Protein AF-A0A059LM95-F1 (afdb_monomer)

Nearest PDB structures (foldseek):
  1h88-assembly1_C  TM=8.682E-01  e=1.071E-13  Mus musculus
  1h89-assembly1_C  TM=9.790E-01  e=1.527E-12  Mus musculus
  1h8a-assembly1_C  TM=9.891E-01  e=2.125E-10  Avian myeloblastosis virus
  3zqc-assembly3_G  TM=9.804E-01  e=1.816E-08  Trichomonas vaginalis
  1gv2-assembly1_A  TM=5.694E-01  e=9.705E-10  Mus musculus

pLDDT: mean 93.5, std 7.56, range [52.84, 98.12]

Mean predicted aligned error: 5.15 Å

Radius of gyration: 19.35 Å; Cα contacts (8 Å, |Δi|>4): 113; chains: 1; bounding box: 42×37×48 Å

Foldseek 3Di:
DDLVVQQVVVVVPPPDHSVRSVCCCVPPVPPQADDDDDDPVLLVLLVVVCVVPNLPPLQVSCVVPGNHHSVRSSCCQQQPNPPLADPDDDDPVNLVLLVVVCVVPNLPLCVSCVVVGRHHSVRSVVCCVPPNVVVD

Solvent-accessible surface area (backbone atoms only — not comparable to full-atom values): 8112 Å² total; per-residue (Å²): 136,67,73,77,66,28,46,66,54,20,77,76,35,88,97,47,48,29,67,58,51,44,52,47,32,72,75,71,65,37,83,68,53,61,84,73,84,84,49,70,68,58,50,51,49,50,54,52,46,33,70,76,65,41,97,75,52,34,62,63,56,19,70,82,37,89,36,44,46,24,68,58,52,47,52,46,35,72,73,70,62,46,83,73,54,63,83,70,84,87,48,73,65,56,51,54,49,50,55,58,48,33,78,75,59,52,92,45,35,76,64,51,28,79,78,40,80,40,44,40,35,66,54,52,52,48,46,36,73,78,56,47,66,86,77,111

Sequence (136 aa):
MPLSSFMRVAEQIPGRTDTQCLHRWQKVLNPGVYKGPWTPEEDEAIVRLVGEHGAKKWSRIAQELNGRIGKQCRERWHNHLNPAIRRGAWTSDEDSVIVRFHKRFGNQWARLTRFVPGRTDNALKNHWNSTLKRKV

Secondary structure (DSSP, 8-state):
--THHHHHHHHTSTT--HHHHHHHIIIII-TTS--SPPPHHHHHHHHHHHHHH-TT-HHHHHHTSSS--HHHHHHHIIIII-TT---SPPPHHHHHHHHHHHHHHTT-HHHHGGGSTT--HHHHHHHHHHTGGGT-

Structure (mmCIF, N/CA/C/O backbone):
data_AF-A0A059LM95-F1
#
_entry.id   AF-A0A059LM95-F1
#
loop_
_atom_site.group_PDB
_atom_site.id
_atom_site.type_symbol
_atom_site.label_atom_id
_atom_site.label_alt_id
_atom_site.label_comp_id
_atom_site.label_asym_id
_atom_site.label_entity_id
_atom_site.label_seq_id
_atom_site.pdbx_PDB_ins_code
_atom_site.Cartn_x
_atom_site.Cartn_y
_atom_site.Cartn_z
_atom_site.occupancy
_atom_site.B_iso_or_equiv
_atom_site.auth_seq_id
_atom_site.auth_comp_id
_atom_site.auth_asym_id
_atom_site.auth_atom_id
_atom_site.pdbx_PDB_model_num
ATOM 1 N N . MET A 1 1 ? -15.756 4.610 23.893 1.00 52.84 1 MET A N 1
ATOM 2 C CA . MET A 1 1 ? -16.553 5.745 23.373 1.00 52.84 1 MET A CA 1
ATOM 3 C C . MET A 1 1 ? -17.854 5.197 22.796 1.00 52.84 1 MET A C 1
ATOM 5 O O . MET A 1 1 ? -17.780 4.514 21.780 1.00 52.84 1 MET A O 1
ATOM 9 N N . PRO A 1 2 ? -19.005 5.390 23.460 1.00 54.12 2 PRO A N 1
ATOM 10 C CA . PRO A 1 2 ? -20.295 4.888 22.983 1.00 54.12 2 PRO A CA 1
ATOM 11 C C . PRO A 1 2 ? -20.796 5.645 21.739 1.00 54.12 2 PRO A C 1
ATOM 13 O O . PRO A 1 2 ? -20.476 6.818 21.540 1.00 54.12 2 PRO A O 1
ATOM 16 N N . LEU A 1 3 ? -21.599 4.961 20.913 1.00 57.41 3 LEU A N 1
ATOM 17 C CA . LEU A 1 3 ? -22.193 5.466 19.662 1.00 57.41 3 LEU A CA 1
ATOM 18 C C . LEU A 1 3 ? -22.977 6.780 19.841 1.00 57.41 3 LEU A C 1
ATOM 20 O O . LEU A 1 3 ? -22.951 7.633 18.956 1.00 57.41 3 LEU A O 1
ATOM 24 N N . SER A 1 4 ? -23.578 6.990 21.017 1.00 61.91 4 SER A N 1
ATOM 25 C CA . SER A 1 4 ? -24.319 8.210 21.368 1.00 61.91 4 SER A CA 1
ATOM 26 C C . SER A 1 4 ? -23.494 9.499 21.237 1.00 61.91 4 SER A C 1
ATOM 28 O O . SER A 1 4 ? -24.049 10.562 20.970 1.00 61.91 4 SER A O 1
ATOM 30 N N . SER A 1 5 ? -22.163 9.424 21.350 1.00 74.94 5 SER A N 1
ATOM 31 C CA . SER A 1 5 ? -21.278 10.586 21.196 1.00 74.94 5 SER A CA 1
ATOM 32 C C . SER A 1 5 ? -21.183 11.092 19.754 1.00 74.94 5 SER A C 1
ATOM 34 O O . SER A 1 5 ? -20.898 12.271 19.559 1.00 74.94 5 SER A O 1
ATOM 36 N N . PHE A 1 6 ? -21.386 10.239 18.744 1.00 85.50 6 PHE A N 1
ATOM 37 C CA . PHE A 1 6 ? -21.228 10.635 17.338 1.00 85.50 6 PHE A CA 1
ATOM 38 C C . PHE A 1 6 ? -22.524 11.132 16.696 1.00 85.50 6 PHE A C 1
ATOM 40 O O . PHE A 1 6 ? -22.453 11.804 15.669 1.00 85.50 6 PHE A O 1
ATOM 47 N N . MET A 1 7 ? -23.678 10.896 17.329 1.00 85.44 7 MET A N 1
ATOM 48 C CA . MET A 1 7 ? -24.957 11.496 16.928 1.00 85.44 7 MET A CA 1
ATOM 49 C C . MET A 1 7 ? -24.881 13.027 16.969 1.00 85.44 7 MET A C 1
ATOM 51 O O . MET A 1 7 ? -25.102 13.681 15.954 1.00 85.44 7 MET A O 1
ATOM 55 N N . ARG A 1 8 ? -24.406 13.591 18.087 1.00 89.81 8 ARG A N 1
ATOM 56 C CA . ARG A 1 8 ? -24.204 15.045 18.245 1.00 89.81 8 ARG A CA 1
ATOM 57 C C . ARG A 1 8 ? -23.191 15.627 17.259 1.00 89.81 8 ARG A C 1
ATOM 59 O O . ARG A 1 8 ? -23.298 16.778 16.859 1.00 89.81 8 ARG A O 1
ATOM 66 N N . VAL A 1 9 ? -22.186 14.840 16.873 1.00 88.50 9 VAL A N 1
ATOM 67 C CA . VAL A 1 9 ? -21.196 15.260 15.870 1.00 88.50 9 VAL A CA 1
ATOM 68 C C . VAL A 1 9 ? -21.833 15.321 14.481 1.00 88.50 9 VAL A C 1
ATOM 70 O O . VAL A 1 9 ? -21.544 16.241 13.724 1.00 88.50 9 VAL A O 1
ATOM 73 N N . ALA A 1 10 ? -22.705 14.370 14.139 1.00 91.25 10 ALA A N 1
ATOM 74 C CA . ALA A 1 10 ? -23.387 14.344 12.847 1.00 91.25 10 ALA A CA 1
ATOM 75 C C . ALA A 1 10 ? -24.385 15.497 12.667 1.00 91.25 10 ALA A C 1
ATOM 77 O O . ALA A 1 10 ? -24.472 16.040 11.571 1.00 91.25 10 ALA A O 1
ATOM 78 N N . GLU A 1 11 ? -25.061 15.936 13.734 1.00 92.81 11 GLU A N 1
ATOM 79 C CA . GLU A 1 11 ? -25.939 17.122 13.709 1.00 92.81 11 GLU A CA 1
ATOM 80 C C . GLU A 1 11 ? -25.214 18.389 13.227 1.00 92.81 11 GLU A C 1
ATOM 82 O O . GLU A 1 11 ? -25.817 19.254 12.598 1.00 92.81 11 GLU A O 1
ATOM 87 N N . GLN A 1 12 ? -23.907 18.480 13.481 1.00 93.75 12 GLN A N 1
ATOM 88 C CA . GLN A 1 12 ? -23.069 19.615 13.090 1.00 93.75 12 GLN A CA 1
ATOM 89 C C . GLN A 1 12 ? -22.450 19.461 11.690 1.00 93.75 12 GLN A C 1
ATOM 91 O O . GLN A 1 12 ? -21.737 20.352 11.231 1.00 93.75 12 GLN A O 1
ATOM 96 N N . ILE A 1 13 ? -22.675 18.334 11.000 1.00 92.38 13 ILE A N 1
ATOM 97 C CA . ILE A 1 13 ? -22.073 18.042 9.693 1.00 92.38 13 ILE A CA 1
ATOM 98 C C . ILE A 1 13 ? -23.178 17.648 8.700 1.00 92.38 13 ILE A C 1
ATOM 100 O O . ILE A 1 13 ? -23.488 16.461 8.550 1.00 92.38 13 ILE A O 1
ATOM 104 N N . PRO A 1 14 ? -23.749 18.627 7.972 1.00 92.94 14 PRO A N 1
ATOM 105 C CA . PRO A 1 14 ? -24.817 18.379 7.011 1.00 92.94 14 PRO A CA 1
ATOM 106 C C . PRO A 1 14 ? -24.467 17.277 6.002 1.00 92.94 14 PRO A C 1
ATOM 108 O O . PRO A 1 14 ? -23.372 17.241 5.434 1.00 92.94 14 PRO A O 1
ATOM 111 N N . GLY A 1 15 ? -25.410 16.359 5.775 1.00 93.50 15 GLY A N 1
ATOM 112 C CA . GLY A 1 15 ? -25.253 15.250 4.830 1.00 93.50 15 GLY A CA 1
ATOM 113 C C . GLY A 1 15 ? -24.376 14.091 5.321 1.00 93.50 15 GLY A C 1
ATOM 114 O O . GLY A 1 15 ? -24.015 13.229 4.514 1.00 93.50 15 GLY A O 1
ATOM 115 N N . ARG A 1 16 ? -24.017 14.042 6.613 1.00 93.31 16 ARG A N 1
ATOM 116 C CA . ARG A 1 16 ? -23.275 12.923 7.214 1.00 93.31 16 ARG A CA 1
ATOM 117 C C . ARG A 1 16 ? -24.059 12.243 8.325 1.00 93.31 16 ARG A C 1
ATOM 119 O O . ARG A 1 16 ? -24.699 12.898 9.133 1.00 93.31 16 ARG A O 1
ATOM 126 N N . THR A 1 17 ? -23.973 10.915 8.375 1.00 93.75 17 THR A N 1
ATOM 127 C CA . THR A 1 17 ? -24.539 10.129 9.481 1.00 93.75 17 THR A CA 1
ATOM 128 C C . THR A 1 17 ? -23.529 9.974 10.616 1.00 93.75 17 THR A C 1
ATOM 130 O O . THR A 1 17 ? -22.314 10.014 10.404 1.00 93.75 17 THR A O 1
ATOM 133 N N . ASP A 1 18 ? -24.019 9.730 11.826 1.00 92.00 18 ASP A N 1
ATOM 134 C CA . ASP A 1 18 ? -23.224 9.410 13.017 1.00 92.00 18 ASP A CA 1
ATOM 135 C C . ASP A 1 18 ? -22.231 8.263 12.767 1.00 92.00 18 ASP A C 1
ATOM 137 O O . ASP A 1 18 ? -21.054 8.353 13.120 1.00 92.00 18 ASP A O 1
ATOM 141 N N . THR A 1 19 ? -22.664 7.227 12.049 1.00 92.31 19 THR A N 1
ATOM 142 C CA . THR A 1 19 ? -21.826 6.087 11.666 1.00 92.31 19 THR A CA 1
ATOM 143 C C . T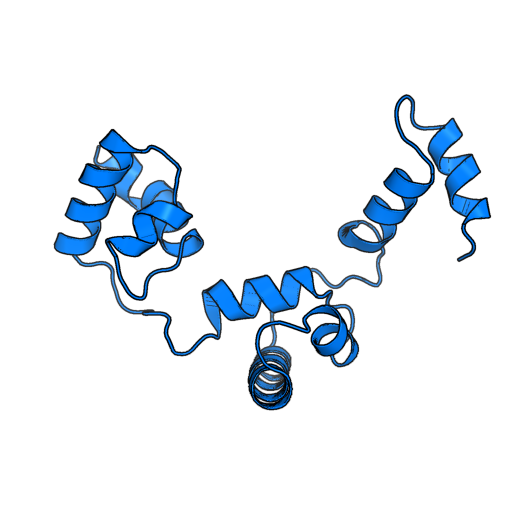HR A 1 19 ? -20.707 6.500 10.704 1.00 92.31 19 THR A C 1
ATOM 145 O O . THR A 1 19 ? -19.572 6.033 10.824 1.00 92.31 19 THR A O 1
ATOM 148 N N . GLN A 1 20 ? -20.979 7.404 9.754 1.00 92.94 20 GLN A N 1
ATOM 149 C CA . GLN A 1 20 ? -19.944 7.945 8.865 1.00 92.94 20 GLN A CA 1
ATOM 150 C C . GLN A 1 20 ? -18.917 8.773 9.648 1.00 92.94 20 GLN A C 1
ATOM 152 O O . GLN A 1 20 ? -17.711 8.625 9.418 1.00 92.94 20 GLN A O 1
ATOM 157 N N . CYS A 1 21 ? -19.377 9.591 10.598 1.00 93.31 21 CYS A N 1
ATOM 158 C CA . CYS A 1 21 ? -18.520 10.366 11.493 1.00 93.31 21 CYS A CA 1
ATOM 159 C C . CYS A 1 21 ? -17.644 9.450 12.363 1.00 93.31 21 CYS A C 1
ATOM 161 O O . CYS A 1 21 ? -16.423 9.631 12.411 1.00 93.31 21 CYS A O 1
ATOM 163 N N . LEU A 1 22 ? -18.230 8.409 12.963 1.00 92.00 22 LEU A N 1
ATOM 164 C CA . LEU A 1 22 ? -17.511 7.409 13.752 1.00 92.00 22 LEU A CA 1
ATOM 165 C C . LEU A 1 22 ? -16.446 6.693 12.917 1.00 92.00 22 LEU A C 1
ATOM 167 O O . LEU A 1 22 ? -15.287 6.613 13.325 1.00 92.00 22 LEU A O 1
ATOM 171 N N . HIS A 1 23 ? -16.805 6.201 11.728 1.00 91.19 23 HIS A N 1
ATOM 172 C CA . HIS A 1 23 ? -15.862 5.519 10.844 1.00 91.19 23 HIS A CA 1
ATOM 173 C C . HIS A 1 23 ? -14.699 6.424 10.438 1.00 91.19 23 HIS A C 1
ATOM 175 O O . HIS A 1 23 ? -13.551 5.969 10.396 1.00 91.19 23 HIS A O 1
ATOM 181 N N . ARG A 1 24 ? -14.974 7.700 10.141 1.00 91.56 24 ARG A N 1
ATOM 182 C CA . ARG A 1 24 ? -13.936 8.686 9.827 1.00 91.56 24 ARG A CA 1
ATOM 183 C C . ARG A 1 24 ? -13.011 8.905 11.019 1.00 91.56 24 ARG A C 1
ATOM 185 O O . ARG A 1 24 ? -11.794 8.924 10.827 1.00 91.56 24 ARG A O 1
ATOM 192 N N . TRP A 1 25 ? -13.561 9.025 12.226 1.00 91.88 25 TRP A N 1
ATOM 193 C CA . TRP A 1 25 ? -12.766 9.154 13.440 1.00 91.88 25 TRP A CA 1
ATOM 194 C C . TRP A 1 25 ? -11.875 7.932 13.657 1.00 91.88 25 TRP A C 1
ATOM 196 O O . TRP A 1 25 ? -10.654 8.053 13.608 1.00 91.88 25 TRP A O 1
ATOM 206 N N . GLN A 1 26 ? -12.468 6.745 13.779 1.00 89.25 26 GLN A N 1
ATOM 207 C CA . GLN A 1 26 ? -11.757 5.498 14.071 1.00 89.25 26 GLN A CA 1
ATOM 208 C C . GLN A 1 26 ? -10.635 5.189 13.075 1.00 89.25 26 GLN A C 1
ATOM 210 O O . GLN A 1 26 ? -9.585 4.697 13.476 1.00 89.25 26 GLN A O 1
ATOM 215 N N . LYS A 1 27 ? -10.853 5.454 11.780 1.00 86.62 27 LYS A N 1
ATOM 216 C CA . LYS A 1 27 ? -9.923 5.046 10.716 1.00 86.62 27 LYS A CA 1
ATOM 217 C C . LYS A 1 27 ? -8.912 6.122 10.324 1.00 86.62 27 LYS A C 1
ATOM 219 O O . LYS A 1 27 ? -7.968 5.801 9.607 1.00 86.62 27 LYS A O 1
ATOM 224 N N . VAL A 1 28 ? -9.135 7.388 10.692 1.00 87.44 28 VAL A N 1
ATOM 225 C CA . VAL A 1 28 ? -8.340 8.509 10.156 1.00 87.44 28 VAL A CA 1
ATOM 226 C C . VAL A 1 28 ? -7.977 9.559 11.200 1.00 87.44 28 VAL A C 1
ATOM 228 O O . VAL A 1 28 ? -6.839 10.028 11.187 1.00 87.44 28 VAL A O 1
ATOM 231 N N . LEU A 1 29 ? -8.914 9.984 12.051 1.00 89.69 29 LEU A N 1
ATOM 232 C CA . LEU A 1 29 ? -8.708 11.145 12.933 1.00 89.69 29 LEU A CA 1
ATOM 233 C C . LEU A 1 29 ? -8.341 10.778 14.375 1.00 89.69 29 LEU A C 1
ATOM 235 O O . LEU A 1 29 ? -7.804 11.625 15.076 1.00 89.69 29 LEU A O 1
ATOM 239 N N . ASN A 1 30 ? -8.587 9.538 14.798 1.00 89.88 30 ASN A N 1
ATOM 240 C CA . ASN A 1 30 ? -8.233 9.054 16.125 1.00 89.88 30 ASN A CA 1
ATOM 241 C C . ASN A 1 30 ? -6.714 9.214 16.370 1.00 89.88 30 ASN A C 1
ATOM 243 O O . ASN A 1 30 ? -5.937 8.605 15.630 1.00 89.88 30 ASN A O 1
ATOM 247 N N . PRO A 1 31 ? -6.281 9.971 17.400 1.00 89.31 31 PRO A N 1
ATOM 248 C CA . PRO A 1 31 ? -4.865 10.147 17.735 1.00 89.31 31 PRO A CA 1
ATOM 249 C C . PRO A 1 31 ? -4.127 8.840 18.043 1.00 89.31 31 PRO A C 1
ATOM 251 O O . PRO A 1 31 ? -2.922 8.761 17.839 1.00 89.31 31 PRO A O 1
ATOM 254 N N . GLY A 1 32 ? -4.847 7.799 18.477 1.00 89.25 32 GLY A N 1
ATOM 255 C CA . GLY A 1 32 ? -4.280 6.463 18.673 1.00 89.25 32 GLY A CA 1
ATOM 256 C C . GLY A 1 32 ? -3.901 5.743 17.373 1.00 89.25 32 GLY A C 1
ATOM 257 O O . GLY A 1 32 ? -3.278 4.690 17.432 1.00 89.25 32 GLY A O 1
ATOM 258 N N . VAL A 1 33 ? -4.268 6.277 16.199 1.00 90.31 33 VAL A N 1
ATOM 259 C CA . VAL A 1 33 ? -3.836 5.742 14.901 1.00 90.31 33 VAL A CA 1
ATOM 260 C C . VAL A 1 33 ? -2.496 6.362 14.524 1.00 90.31 33 VAL A C 1
ATOM 262 O O . VAL A 1 33 ? -2.416 7.531 14.137 1.00 90.31 33 VAL A O 1
ATOM 265 N N . TYR A 1 34 ? -1.444 5.555 14.579 1.00 91.94 34 TYR A N 1
ATOM 266 C CA . TYR A 1 34 ? -0.092 5.960 14.237 1.00 91.94 34 TYR A CA 1
ATOM 267 C C . TYR A 1 34 ? 0.093 6.072 12.716 1.00 91.94 34 TYR A C 1
ATOM 269 O O . TYR A 1 34 ? -0.196 5.150 11.947 1.00 91.94 34 TYR A O 1
ATOM 277 N N . LYS A 1 35 ? 0.593 7.228 12.265 1.00 89.38 35 LYS A N 1
ATOM 278 C CA . LYS A 1 35 ? 0.770 7.582 10.840 1.00 89.38 35 LYS A CA 1
ATOM 279 C C . LYS A 1 35 ? 2.235 7.715 10.419 1.00 89.38 35 LYS A C 1
ATOM 281 O O . LYS A 1 35 ? 2.497 8.099 9.284 1.00 89.38 35 LYS A O 1
ATOM 286 N N . GLY A 1 36 ? 3.168 7.440 11.327 1.00 92.31 36 GLY A N 1
ATOM 287 C CA . GLY A 1 36 ? 4.597 7.580 11.074 1.00 92.31 36 GLY A CA 1
ATOM 288 C C . GLY A 1 36 ? 5.197 6.433 10.251 1.00 92.31 36 GLY A C 1
ATOM 289 O O . GLY A 1 36 ? 4.466 5.529 9.810 1.00 92.31 36 GLY A O 1
ATOM 290 N N . PRO A 1 37 ? 6.525 6.483 10.026 1.00 95.75 37 PRO A N 1
ATOM 291 C CA . PRO A 1 37 ? 7.258 5.472 9.267 1.00 95.75 37 PRO A CA 1
ATOM 292 C C . PRO A 1 37 ? 7.128 4.090 9.909 1.00 95.75 37 PRO A C 1
ATOM 294 O O . PRO A 1 37 ? 6.812 3.983 11.089 1.00 95.75 37 PRO A O 1
ATOM 297 N N . TRP A 1 38 ? 7.329 3.041 9.116 1.00 97.06 38 TRP A N 1
ATOM 298 C CA . TRP A 1 38 ? 7.370 1.661 9.605 1.00 97.06 38 TRP A CA 1
ATOM 299 C C . TRP A 1 38 ? 8.736 1.360 10.203 1.00 97.06 38 TRP A C 1
ATOM 301 O O . TRP A 1 38 ? 9.745 1.662 9.560 1.00 97.06 38 TRP A O 1
ATOM 311 N N . THR A 1 39 ? 8.761 0.782 11.400 1.00 96.88 39 THR A N 1
ATOM 312 C CA . THR A 1 39 ? 10.007 0.290 11.996 1.00 96.88 39 THR A CA 1
ATOM 313 C C . THR A 1 39 ? 10.322 -1.129 11.505 1.00 96.88 39 THR A C 1
ATOM 315 O O . THR A 1 39 ? 9.410 -1.843 11.070 1.00 96.88 39 THR A O 1
ATOM 318 N N . PRO A 1 40 ? 11.595 -1.565 11.554 1.00 97.06 40 PRO A N 1
ATOM 319 C CA . PRO A 1 40 ? 11.965 -2.942 11.230 1.00 97.06 40 PRO A CA 1
ATOM 320 C C . PRO A 1 40 ? 11.208 -3.978 12.072 1.00 97.06 40 PRO A C 1
ATOM 322 O O . PRO A 1 40 ? 10.762 -4.989 11.540 1.00 97.06 40 PRO A O 1
ATOM 325 N N . GLU A 1 41 ? 10.979 -3.696 13.354 1.00 97.06 41 GLU A N 1
ATOM 326 C CA . GLU A 1 41 ? 10.269 -4.589 14.277 1.00 97.06 41 GLU A CA 1
ATOM 327 C C . GLU A 1 41 ? 8.795 -4.746 13.880 1.00 97.06 41 GLU A C 1
ATOM 329 O O . GLU A 1 41 ? 8.238 -5.844 13.937 1.00 97.06 41 GLU A O 1
ATOM 334 N N . GLU A 1 42 ? 8.152 -3.661 13.432 1.00 97.50 42 GLU A N 1
ATOM 335 C CA . GLU A 1 42 ? 6.792 -3.729 12.890 1.00 97.50 42 GLU A CA 1
ATOM 336 C C . GLU A 1 42 ? 6.743 -4.549 11.594 1.00 97.50 42 GLU A C 1
ATOM 338 O O . GLU A 1 42 ? 5.810 -5.329 11.388 1.00 97.50 42 GLU A O 1
ATOM 343 N N . ASP A 1 43 ? 7.736 -4.386 10.716 1.00 97.88 43 ASP A N 1
ATOM 344 C CA . ASP A 1 43 ? 7.830 -5.152 9.474 1.00 97.88 43 ASP A CA 1
ATOM 345 C C . ASP A 1 43 ? 8.023 -6.650 9.752 1.00 97.88 43 ASP A C 1
ATOM 347 O O . ASP A 1 43 ? 7.313 -7.476 9.170 1.00 97.88 43 ASP A O 1
ATOM 351 N N . GLU A 1 44 ? 8.924 -7.006 10.670 1.00 97.88 44 GLU A N 1
ATOM 352 C CA . GLU A 1 44 ? 9.143 -8.384 11.122 1.00 97.88 44 GLU A CA 1
ATOM 353 C C . GLU A 1 44 ? 7.871 -8.991 11.718 1.00 97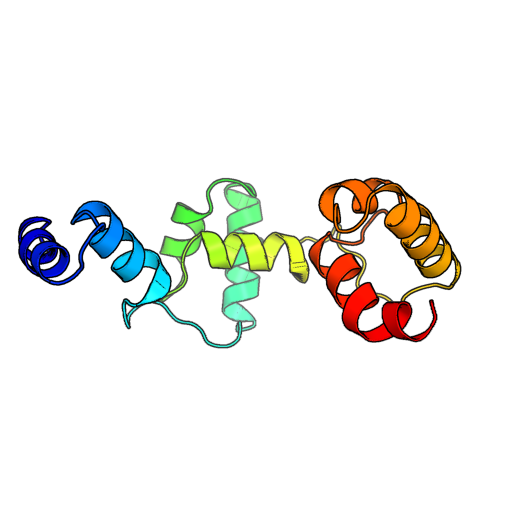.88 44 GLU A C 1
ATOM 355 O O . GLU A 1 44 ? 7.485 -10.110 11.361 1.00 97.88 44 GLU A O 1
ATOM 360 N N . ALA A 1 45 ? 7.165 -8.238 12.566 1.00 97.50 45 ALA A N 1
ATOM 361 C CA . ALA A 1 45 ? 5.894 -8.667 13.131 1.00 97.50 45 ALA A CA 1
ATOM 362 C C . ALA A 1 45 ? 4.842 -8.922 12.040 1.00 97.50 45 ALA A C 1
ATOM 364 O O . ALA A 1 45 ? 4.170 -9.956 12.071 1.00 97.50 45 ALA A O 1
ATOM 365 N N . ILE A 1 46 ? 4.722 -8.045 11.034 1.00 98.00 46 ILE A N 1
ATOM 366 C CA . ILE A 1 46 ? 3.807 -8.272 9.904 1.00 98.00 46 ILE A CA 1
ATOM 367 C C . ILE A 1 46 ? 4.190 -9.540 9.143 1.00 98.00 46 ILE A C 1
ATOM 369 O O . ILE A 1 46 ? 3.308 -10.345 8.841 1.00 98.00 46 ILE A O 1
ATOM 373 N N . VAL A 1 47 ? 5.471 -9.729 8.820 1.00 98.12 47 VAL A N 1
ATOM 374 C CA . VAL A 1 47 ? 5.939 -10.910 8.078 1.00 98.12 47 VAL A CA 1
ATOM 375 C C . VAL A 1 47 ? 5.600 -12.191 8.838 1.00 98.12 47 VAL A C 1
ATOM 377 O O . VAL A 1 47 ? 4.986 -13.093 8.263 1.00 98.12 47 VAL A O 1
ATOM 380 N N . ARG A 1 48 ? 5.924 -12.243 10.135 1.00 97.88 48 ARG A N 1
ATOM 381 C CA . ARG A 1 48 ? 5.623 -13.386 11.005 1.00 97.88 48 ARG A CA 1
ATOM 382 C C . ARG A 1 48 ? 4.123 -13.681 11.050 1.00 97.88 48 ARG A C 1
ATOM 384 O O . ARG A 1 48 ? 3.700 -14.790 10.732 1.00 97.88 48 ARG A O 1
ATOM 391 N N . LEU A 1 49 ? 3.303 -12.676 11.363 1.00 97.56 49 LEU A N 1
ATOM 392 C CA . LEU A 1 49 ? 1.853 -12.839 11.521 1.00 97.56 49 LEU A CA 1
ATOM 393 C C . LEU A 1 49 ? 1.149 -13.188 10.203 1.00 97.56 49 LEU A C 1
ATOM 395 O O . LEU A 1 49 ? 0.151 -13.913 10.199 1.00 97.56 49 LEU A O 1
ATOM 399 N N . VAL A 1 50 ? 1.653 -12.703 9.064 1.00 97.81 50 VAL A N 1
ATOM 400 C CA . VAL A 1 50 ? 1.176 -13.141 7.746 1.00 97.81 50 VAL A CA 1
ATOM 401 C C . VAL A 1 50 ? 1.545 -14.602 7.489 1.00 97.81 50 VAL A C 1
ATOM 403 O O . VAL A 1 50 ? 0.716 -15.323 6.934 1.00 97.81 50 VAL A O 1
ATOM 406 N N . GLY A 1 51 ? 2.726 -15.056 7.912 1.00 97.06 51 GLY A N 1
ATOM 407 C CA . GLY A 1 51 ? 3.105 -16.471 7.869 1.00 97.06 51 GLY A CA 1
ATOM 408 C C . GLY A 1 51 ? 2.155 -17.363 8.677 1.00 97.06 51 GLY A C 1
ATOM 409 O O . GLY A 1 51 ? 1.711 -18.395 8.184 1.00 97.06 51 GLY A O 1
ATOM 410 N N . GLU A 1 52 ? 1.763 -16.927 9.875 1.00 96.06 52 GLU A N 1
ATOM 411 C CA . GLU A 1 52 ? 0.895 -17.691 10.786 1.00 96.06 52 GLU A CA 1
ATOM 412 C C . GLU A 1 52 ? -0.595 -17.667 10.403 1.00 96.06 52 GLU A C 1
ATOM 414 O O . GLU A 1 52 ? -1.326 -18.641 10.596 1.00 96.06 52 GLU A O 1
ATOM 419 N N . HIS A 1 53 ? -1.103 -16.533 9.915 1.00 94.38 53 HIS A N 1
ATOM 420 C CA . HIS A 1 53 ? -2.545 -16.317 9.714 1.00 94.38 53 HIS A CA 1
ATOM 421 C C . HIS A 1 53 ? -2.959 -16.177 8.243 1.00 94.38 53 HIS A C 1
ATOM 423 O O . HIS A 1 53 ? -4.161 -16.186 7.924 1.00 94.38 53 HIS A O 1
ATOM 429 N N . GLY A 1 54 ? -1.983 -16.046 7.347 1.00 95.50 54 GLY A N 1
ATOM 430 C CA . GLY A 1 54 ? -2.161 -15.691 5.947 1.00 95.50 54 GLY A CA 1
ATOM 431 C C . GLY A 1 54 ? -2.439 -14.199 5.732 1.00 95.50 54 GLY A C 1
ATOM 432 O O . GLY A 1 54 ? -2.944 -13.487 6.605 1.00 95.50 54 GLY A O 1
ATOM 433 N N . ALA A 1 55 ? -2.202 -13.736 4.501 1.00 96.06 55 ALA A N 1
ATOM 434 C CA . ALA A 1 55 ? -2.404 -12.353 4.046 1.00 96.06 55 ALA A CA 1
ATOM 435 C C . ALA A 1 55 ? -3.896 -11.982 3.851 1.00 96.06 55 ALA A C 1
ATOM 437 O O . ALA A 1 55 ? -4.313 -11.511 2.792 1.00 96.06 55 ALA A O 1
ATOM 438 N N . LYS A 1 56 ? -4.731 -12.247 4.862 1.00 94.38 56 LYS A N 1
ATOM 439 C CA . LYS A 1 56 ? -6.193 -12.049 4.822 1.00 94.38 56 LYS A CA 1
ATOM 440 C C . LYS A 1 56 ? -6.775 -11.461 6.109 1.00 94.38 56 LYS A C 1
ATOM 442 O O . LYS A 1 56 ? -7.713 -10.670 6.044 1.00 94.38 56 LYS A O 1
ATOM 447 N N . LYS A 1 57 ? -6.219 -11.794 7.281 1.00 94.06 57 LYS A N 1
ATOM 448 C CA . LYS A 1 57 ? -6.756 -11.385 8.596 1.00 94.06 57 LYS A CA 1
ATOM 449 C C . LYS A 1 57 ? -6.140 -10.073 9.105 1.00 94.06 57 LYS A C 1
ATOM 451 O O . LYS A 1 57 ? -5.657 -10.004 10.229 1.00 94.06 57 LYS A O 1
ATOM 456 N N . TRP A 1 58 ? -6.174 -9.014 8.298 1.00 97.19 58 TRP A N 1
ATOM 457 C CA . TRP A 1 58 ? -5.459 -7.760 8.585 1.00 97.19 58 TRP A CA 1
ATOM 458 C C . TRP A 1 58 ? -5.875 -7.057 9.877 1.00 97.19 58 TRP A C 1
ATOM 460 O O . TRP A 1 58 ? -5.030 -6.473 10.544 1.00 97.19 58 TRP A O 1
ATOM 470 N N . SER A 1 59 ? -7.158 -7.116 10.246 1.00 94.81 59 SER A N 1
ATOM 471 C CA . SER A 1 59 ? -7.627 -6.548 11.517 1.00 94.81 59 SER A CA 1
ATOM 472 C C . SER A 1 59 ? -6.999 -7.243 12.723 1.00 94.81 59 SER A C 1
ATOM 474 O O . SER A 1 59 ? -6.692 -6.571 13.694 1.00 94.81 59 SER A O 1
ATOM 476 N N . ARG A 1 60 ? -6.773 -8.562 12.643 1.00 94.88 60 ARG A N 1
ATOM 477 C CA . ARG A 1 60 ? -6.094 -9.336 13.691 1.00 94.88 60 ARG A CA 1
ATOM 478 C C . ARG A 1 60 ? -4.601 -9.028 13.721 1.00 94.88 60 ARG A C 1
ATOM 480 O O . ARG A 1 60 ? -4.066 -8.782 14.783 1.00 94.88 60 ARG A O 1
ATOM 487 N N . ILE A 1 61 ? -3.955 -8.966 12.556 1.00 96.38 61 ILE A N 1
ATOM 488 C CA . ILE A 1 61 ? -2.531 -8.597 12.460 1.00 96.38 61 ILE A CA 1
ATOM 489 C C . ILE A 1 61 ? -2.285 -7.222 13.098 1.00 96.38 61 ILE A C 1
ATOM 491 O O . ILE A 1 61 ? -1.330 -7.045 13.839 1.00 96.38 61 ILE A O 1
ATOM 495 N N . ALA A 1 62 ? -3.175 -6.260 12.854 1.00 95.94 62 ALA A N 1
ATOM 496 C CA . ALA A 1 62 ? -3.058 -4.922 13.420 1.00 95.94 62 ALA A CA 1
ATOM 497 C C . ALA A 1 62 ? -3.259 -4.856 14.943 1.00 95.94 62 ALA A C 1
ATOM 499 O O . ALA A 1 62 ? -2.801 -3.897 15.546 1.00 95.94 62 ALA A O 1
ATOM 500 N N . GLN A 1 63 ? -3.930 -5.833 15.566 1.00 94.19 63 GLN A N 1
ATOM 501 C CA . GLN A 1 63 ? -4.103 -5.868 17.028 1.00 94.19 63 GLN A CA 1
ATOM 502 C C . GLN A 1 63 ? -2.788 -6.146 17.764 1.00 94.19 63 GLN A C 1
ATOM 504 O O . GLN A 1 63 ? -2.635 -5.721 18.902 1.00 94.19 63 GLN A O 1
ATOM 509 N N . GLU A 1 64 ? -1.841 -6.805 17.096 1.00 93.25 64 GLU A N 1
ATOM 510 C CA . GLU A 1 64 ? -0.500 -7.095 17.616 1.00 93.25 64 GLU A CA 1
ATOM 511 C C . GLU A 1 64 ? 0.480 -5.925 17.408 1.00 93.25 64 GLU A C 1
ATOM 513 O O . GLU A 1 64 ? 1.645 -6.005 17.788 1.00 93.25 64 GLU A O 1
ATOM 518 N N . LEU A 1 65 ? 0.032 -4.837 16.772 1.00 93.81 65 LEU A N 1
ATOM 519 C CA . LEU A 1 65 ? 0.847 -3.666 16.465 1.00 93.81 65 LEU A CA 1
ATOM 520 C C . LEU A 1 65 ? 0.302 -2.436 17.184 1.00 93.81 65 LEU A C 1
ATOM 522 O O . LEU A 1 65 ? -0.899 -2.161 17.179 1.00 93.81 65 LEU A O 1
ATOM 526 N N . ASN A 1 66 ? 1.196 -1.636 17.758 1.00 91.38 66 ASN A N 1
ATOM 527 C CA . ASN A 1 66 ? 0.782 -0.455 18.499 1.00 91.38 66 ASN A CA 1
ATOM 528 C C . ASN A 1 66 ? 0.328 0.670 17.552 1.00 91.38 66 ASN A C 1
ATOM 530 O O . ASN A 1 66 ? 1.116 1.231 16.793 1.00 91.38 66 ASN A O 1
ATOM 534 N N . GLY A 1 67 ? -0.961 1.005 17.591 1.00 92.38 67 GLY A N 1
ATOM 535 C CA . GLY A 1 67 ? -1.535 2.128 16.845 1.00 92.38 67 GLY A CA 1
ATOM 536 C C . GLY A 1 67 ? -1.648 1.933 15.328 1.00 92.38 67 GLY A C 1
ATOM 537 O O . GLY A 1 67 ? -2.106 2.843 14.632 1.00 92.38 67 GLY A O 1
ATOM 538 N N . ARG A 1 68 ? -1.284 0.769 14.780 1.00 96.25 68 ARG A N 1
ATOM 539 C CA . ARG A 1 68 ? -1.520 0.447 13.365 1.00 96.25 68 ARG A CA 1
ATOM 540 C C . ARG A 1 68 ? -2.932 -0.083 13.160 1.00 96.25 68 ARG A C 1
ATOM 542 O O . ARG A 1 68 ? -3.513 -0.728 14.023 1.00 96.25 68 ARG A O 1
ATOM 549 N N . ILE A 1 69 ? -3.488 0.153 11.974 1.00 95.62 69 ILE A N 1
ATOM 550 C CA . ILE A 1 69 ? -4.780 -0.416 11.566 1.00 95.62 69 ILE A CA 1
ATOM 551 C C . ILE A 1 69 ? -4.610 -1.432 10.435 1.00 95.62 69 ILE A C 1
ATOM 553 O O . ILE A 1 69 ? -3.660 -1.376 9.652 1.00 95.62 69 ILE A O 1
ATOM 557 N N . GLY A 1 70 ? -5.582 -2.337 10.284 1.00 96.06 70 GLY A N 1
ATOM 558 C CA . GLY A 1 70 ? -5.503 -3.426 9.300 1.00 96.06 70 GLY A CA 1
ATOM 559 C C . GLY A 1 70 ? -5.264 -2.952 7.863 1.00 96.06 70 GLY A C 1
ATOM 560 O O . GLY A 1 70 ? -4.511 -3.578 7.120 1.00 96.06 70 GLY A O 1
ATOM 561 N N . LYS A 1 71 ? -5.826 -1.799 7.473 1.00 95.19 71 LYS A N 1
ATOM 562 C CA . LYS A 1 71 ? -5.558 -1.197 6.157 1.00 95.19 71 LYS A CA 1
ATOM 563 C C . LYS A 1 71 ? -4.066 -0.898 5.956 1.00 95.19 71 LYS A C 1
ATOM 565 O O . LYS A 1 71 ? -3.531 -1.238 4.906 1.00 95.19 71 LYS A O 1
ATOM 570 N N . GLN A 1 72 ? -3.408 -0.313 6.958 1.00 96.75 72 GLN A N 1
ATOM 571 C CA . GLN A 1 72 ? -1.982 0.015 6.898 1.00 96.75 72 GLN A CA 1
ATOM 572 C C . GLN A 1 72 ? -1.140 -1.258 6.777 1.00 96.75 72 GLN A C 1
ATOM 574 O O . GLN A 1 72 ? -0.280 -1.333 5.905 1.00 96.75 72 GLN A O 1
ATOM 579 N N . CYS A 1 73 ? -1.441 -2.285 7.578 1.00 97.81 73 CYS A N 1
ATOM 580 C CA . CYS A 1 73 ? -0.733 -3.569 7.536 1.00 97.81 73 CYS A CA 1
ATOM 581 C C . CYS A 1 73 ? -0.854 -4.236 6.159 1.00 97.81 73 CYS A C 1
ATOM 583 O O . CYS A 1 73 ? 0.139 -4.672 5.578 1.00 97.81 73 CYS A O 1
ATOM 585 N N . ARG A 1 74 ? -2.071 -4.251 5.596 1.00 97.88 74 ARG A N 1
ATOM 586 C CA . ARG A 1 74 ? -2.337 -4.767 4.247 1.00 97.88 74 ARG A CA 1
ATOM 587 C C . ARG A 1 74 ? -1.512 -4.030 3.193 1.00 97.88 74 ARG A C 1
ATOM 589 O O . ARG A 1 74 ? -0.894 -4.660 2.338 1.00 97.88 74 ARG A O 1
ATOM 596 N N . GLU A 1 75 ? -1.548 -2.700 3.219 1.00 97.06 75 GLU A N 1
ATOM 597 C CA . GLU A 1 75 ? -0.807 -1.865 2.271 1.00 97.06 75 GLU A CA 1
ATOM 598 C C . GLU A 1 75 ? 0.702 -2.080 2.402 1.00 97.06 75 GLU A C 1
ATOM 600 O O . GLU A 1 75 ? 1.380 -2.223 1.384 1.00 97.06 75 GLU A O 1
ATOM 605 N N . ARG A 1 76 ? 1.222 -2.174 3.631 1.00 97.88 76 ARG A N 1
ATOM 606 C CA . ARG A 1 76 ? 2.639 -2.437 3.890 1.00 97.88 76 ARG A CA 1
ATOM 607 C C . ARG A 1 76 ? 3.072 -3.793 3.340 1.00 97.88 76 ARG A C 1
ATOM 609 O O . ARG A 1 76 ? 4.057 -3.861 2.605 1.00 97.88 76 ARG A O 1
ATOM 616 N N . TRP A 1 77 ? 2.293 -4.844 3.596 1.00 98.06 77 TRP A N 1
ATOM 617 C CA . TRP A 1 77 ? 2.569 -6.177 3.065 1.00 98.06 77 TRP A CA 1
ATOM 618 C C . TRP A 1 77 ? 2.590 -6.202 1.534 1.00 98.06 77 TRP A C 1
ATOM 620 O O . TRP A 1 77 ? 3.594 -6.579 0.931 1.00 98.06 77 TRP A O 1
ATOM 630 N N . HIS A 1 78 ? 1.501 -5.771 0.893 1.00 97.19 78 HIS A N 1
ATOM 631 C CA . HIS A 1 78 ? 1.350 -5.911 -0.556 1.00 97.19 78 HIS A CA 1
ATOM 632 C C . HIS A 1 78 ? 2.241 -4.981 -1.376 1.00 97.19 78 HIS A C 1
ATOM 634 O O . HIS A 1 78 ? 2.452 -5.272 -2.549 1.00 97.19 78 HIS A O 1
ATOM 640 N N . ASN A 1 79 ? 2.755 -3.894 -0.792 1.00 97.25 79 ASN A N 1
ATOM 641 C CA . ASN A 1 79 ? 3.611 -2.946 -1.504 1.00 97.25 79 ASN A CA 1
ATOM 642 C C . ASN A 1 79 ? 5.100 -3.075 -1.171 1.00 97.25 79 ASN A C 1
ATOM 644 O O . ASN A 1 79 ? 5.914 -2.641 -1.985 1.00 97.25 79 ASN A O 1
ATOM 648 N N . HIS A 1 80 ? 5.462 -3.646 -0.016 1.00 96.44 80 HIS A N 1
ATOM 649 C CA . HIS A 1 80 ? 6.852 -3.631 0.452 1.00 96.44 80 HIS A CA 1
ATOM 650 C C . HIS A 1 80 ? 7.365 -4.966 0.987 1.00 96.44 80 HIS A C 1
ATOM 652 O O . HIS A 1 80 ? 8.509 -5.304 0.685 1.00 96.44 80 HIS A O 1
ATOM 658 N N . LEU A 1 81 ? 6.575 -5.718 1.761 1.00 97.38 81 LEU A N 1
ATOM 659 C CA . LEU A 1 81 ? 7.093 -6.879 2.506 1.00 97.38 81 LEU A CA 1
ATOM 660 C C . LEU A 1 81 ? 6.923 -8.212 1.784 1.00 97.38 81 LEU A C 1
ATOM 662 O O . LEU A 1 81 ? 7.748 -9.100 1.970 1.00 97.38 81 LEU A O 1
ATOM 666 N N . ASN A 1 82 ? 5.908 -8.352 0.929 1.00 96.88 82 ASN A N 1
ATOM 667 C CA . ASN A 1 82 ? 5.669 -9.602 0.217 1.00 96.88 82 ASN A CA 1
ATOM 668 C C . ASN A 1 82 ? 6.924 -10.018 -0.594 1.0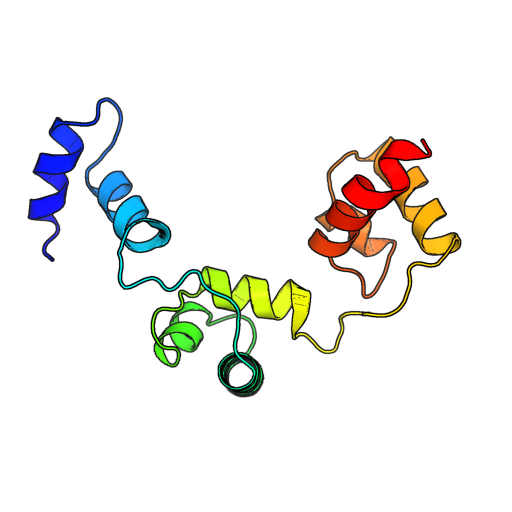0 96.88 82 ASN A C 1
ATOM 670 O O . ASN A 1 82 ? 7.365 -9.251 -1.459 1.00 96.88 82 ASN A O 1
ATOM 674 N N . PRO A 1 83 ? 7.492 -11.218 -0.361 1.00 95.69 83 PRO A N 1
ATOM 675 C CA . PRO A 1 83 ? 8.684 -11.699 -1.064 1.00 95.69 83 PRO A CA 1
ATOM 676 C C . PRO A 1 83 ? 8.536 -11.759 -2.588 1.00 95.69 83 PRO A C 1
ATOM 678 O O . PRO A 1 83 ? 9.524 -11.623 -3.301 1.00 95.69 83 PRO A O 1
ATOM 681 N N . ALA A 1 84 ? 7.308 -11.898 -3.097 1.00 95.00 84 ALA A N 1
ATOM 682 C CA . ALA A 1 84 ? 7.029 -11.915 -4.533 1.00 95.00 84 ALA A CA 1
ATOM 683 C C . ALA A 1 84 ? 7.249 -10.553 -5.231 1.00 95.00 84 ALA A C 1
ATOM 685 O O . ALA A 1 84 ? 7.160 -10.466 -6.457 1.00 95.00 84 ALA A O 1
ATOM 686 N N . ILE A 1 85 ? 7.500 -9.478 -4.475 1.00 96.56 85 ILE A N 1
ATOM 687 C CA . ILE A 1 85 ? 7.716 -8.135 -5.019 1.00 96.56 85 ILE A CA 1
ATOM 688 C C . ILE A 1 85 ? 9.159 -7.981 -5.505 1.00 96.56 85 ILE A C 1
ATOM 690 O O . ILE A 1 85 ? 10.118 -8.124 -4.744 1.00 96.56 85 ILE A O 1
ATOM 694 N N . ARG A 1 86 ? 9.316 -7.568 -6.764 1.00 96.00 86 ARG A N 1
ATOM 695 C CA . ARG A 1 86 ? 10.603 -7.188 -7.353 1.00 96.00 86 ARG A CA 1
ATOM 696 C C . ARG A 1 86 ? 10.951 -5.744 -7.000 1.00 96.00 86 ARG A C 1
ATOM 698 O O . ARG A 1 86 ? 10.251 -4.806 -7.387 1.00 96.00 86 ARG A O 1
ATOM 705 N N . ARG A 1 87 ? 12.079 -5.572 -6.305 1.00 91.31 87 ARG A N 1
ATOM 706 C CA . ARG A 1 87 ? 12.582 -4.276 -5.803 1.00 91.31 87 ARG A CA 1
ATOM 707 C C . ARG A 1 87 ? 13.737 -3.687 -6.626 1.00 91.31 87 ARG A C 1
ATOM 709 O O . ARG A 1 87 ? 14.230 -2.619 -6.294 1.00 91.31 87 ARG A O 1
ATOM 716 N N . GLY A 1 88 ? 14.167 -4.375 -7.685 1.00 93.69 88 GLY A N 1
ATOM 717 C CA . GLY A 1 88 ? 15.254 -3.916 -8.555 1.00 93.69 88 GLY A CA 1
ATOM 718 C C . GLY A 1 88 ? 14.878 -2.718 -9.432 1.00 93.69 88 GLY A C 1
ATOM 719 O O . GLY A 1 88 ? 13.712 -2.310 -9.486 1.00 93.69 88 GLY A O 1
ATOM 720 N N . ALA A 1 89 ? 15.871 -2.191 -10.152 1.00 96.00 89 ALA A N 1
ATOM 721 C CA . ALA A 1 89 ? 15.697 -1.106 -11.117 1.00 96.00 89 ALA A CA 1
ATOM 722 C C . ALA A 1 89 ? 14.658 -1.454 -12.196 1.00 96.00 89 ALA A C 1
ATOM 724 O O . ALA A 1 89 ? 14.457 -2.628 -12.513 1.00 96.00 89 ALA A O 1
ATOM 725 N N . 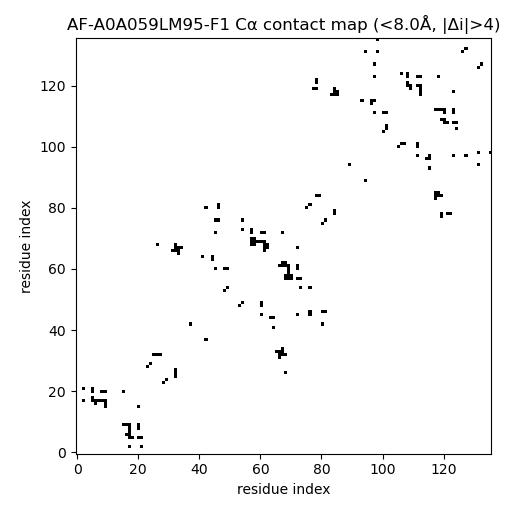TRP A 1 90 ? 13.979 -0.434 -12.723 1.00 97.19 90 TRP A N 1
ATOM 726 C CA . TRP A 1 90 ? 13.064 -0.582 -13.855 1.00 97.19 90 TRP A CA 1
ATOM 727 C C . TRP A 1 90 ? 13.845 -0.844 -15.138 1.00 97.19 90 TRP A C 1
ATOM 729 O O . TRP A 1 90 ? 14.855 -0.184 -15.383 1.00 97.19 90 TRP A O 1
ATOM 739 N N . THR A 1 91 ? 13.387 -1.798 -15.946 1.00 97.00 91 THR A N 1
ATOM 740 C CA . THR A 1 91 ? 14.001 -2.078 -17.251 1.00 97.00 91 THR A CA 1
ATOM 741 C C . THR A 1 91 ? 13.290 -1.327 -18.375 1.00 97.00 91 THR A C 1
ATOM 743 O O . THR A 1 91 ? 12.109 -0.995 -18.276 1.00 97.00 91 THR A O 1
ATOM 746 N N . SER A 1 92 ? 13.986 -1.102 -19.492 1.00 96.19 92 SER A N 1
ATOM 747 C CA . SER A 1 92 ? 13.392 -0.486 -20.688 1.00 96.19 92 SER A CA 1
ATOM 748 C C . SER A 1 92 ? 12.229 -1.303 -21.270 1.00 96.19 92 SER A C 1
ATOM 750 O O . SER A 1 92 ? 11.296 -0.733 -21.842 1.00 96.19 92 SER A O 1
ATOM 752 N N . ASP A 1 93 ? 12.240 -2.625 -21.083 1.00 96.88 93 ASP A N 1
ATOM 753 C CA . ASP A 1 93 ? 11.122 -3.494 -21.459 1.00 96.88 93 ASP A CA 1
ATOM 754 C C . ASP A 1 93 ? 9.902 -3.252 -20.567 1.00 96.88 93 ASP A C 1
ATOM 756 O O . ASP A 1 93 ? 8.788 -3.108 -21.077 1.00 96.88 93 ASP A O 1
ATOM 760 N N . GLU A 1 94 ? 10.101 -3.152 -19.245 1.00 97.50 94 GLU A N 1
ATOM 761 C CA . GLU A 1 94 ? 9.030 -2.804 -18.305 1.00 97.50 94 GLU A CA 1
ATOM 762 C C . GLU A 1 94 ? 8.431 -1.432 -18.660 1.00 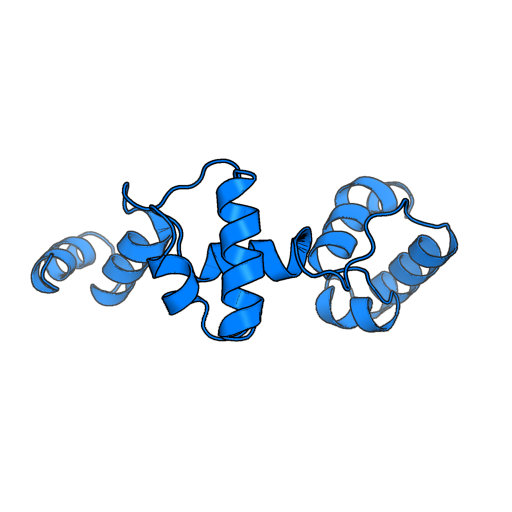97.50 94 GLU A C 1
ATOM 764 O O . GLU A 1 94 ? 7.207 -1.306 -18.748 1.00 97.50 94 GLU A O 1
ATOM 769 N N . ASP A 1 95 ? 9.271 -0.435 -18.954 1.00 97.38 95 ASP A N 1
ATOM 770 C CA . ASP A 1 95 ? 8.842 0.898 -19.397 1.00 97.38 95 ASP A CA 1
ATOM 771 C C . ASP A 1 95 ? 7.969 0.816 -20.656 1.00 97.38 95 ASP A C 1
ATOM 773 O O . ASP A 1 95 ? 6.854 1.345 -20.694 1.00 97.38 95 ASP A O 1
ATOM 777 N N . SER A 1 96 ? 8.443 0.095 -21.674 1.00 96.56 96 SER A N 1
ATOM 778 C CA . SER A 1 96 ? 7.749 -0.072 -22.955 1.00 96.56 96 SER A CA 1
ATOM 779 C C . SER A 1 96 ? 6.401 -0.783 -22.797 1.00 96.56 96 SER A C 1
ATOM 781 O O . SER A 1 96 ? 5.422 -0.461 -23.479 1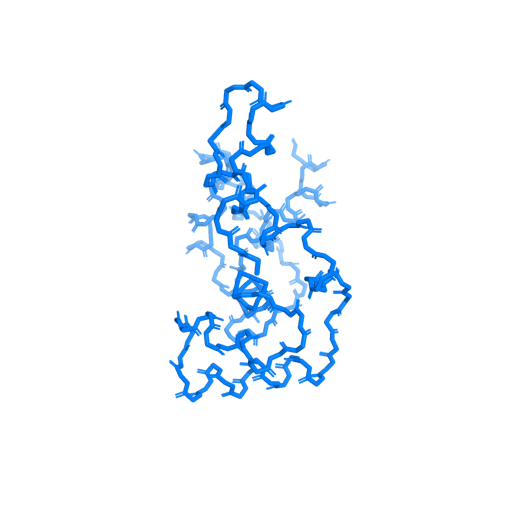.00 96.56 96 SER A O 1
ATOM 783 N N . VAL A 1 97 ? 6.319 -1.763 -21.895 1.00 97.44 97 VAL A N 1
ATOM 784 C CA . VAL A 1 97 ? 5.067 -2.444 -21.545 1.00 97.44 97 VAL A CA 1
ATOM 785 C C . VAL A 1 97 ? 4.110 -1.482 -20.839 1.00 97.44 97 VAL A C 1
ATOM 787 O O . VAL A 1 97 ? 2.942 -1.399 -21.233 1.00 97.44 97 VAL A O 1
ATOM 790 N N . ILE A 1 98 ? 4.586 -0.718 -19.851 1.00 97.75 98 ILE A N 1
ATOM 791 C CA . ILE A 1 98 ? 3.758 0.238 -19.104 1.00 97.75 98 ILE A CA 1
ATOM 792 C C . ILE A 1 98 ? 3.182 1.302 -20.037 1.00 97.75 98 ILE A C 1
ATOM 794 O O . ILE A 1 98 ? 1.969 1.501 -20.030 1.00 97.75 98 ILE A O 1
ATOM 798 N N . VAL A 1 99 ? 4.005 1.942 -20.874 1.00 97.44 99 VAL A N 1
ATOM 799 C CA . VAL A 1 99 ? 3.553 2.989 -21.810 1.00 97.44 99 VAL A CA 1
ATOM 800 C C . VAL A 1 99 ? 2.491 2.450 -22.767 1.00 97.44 99 VAL A C 1
ATOM 802 O O . VAL A 1 99 ? 1.413 3.035 -22.913 1.00 97.44 99 VAL A O 1
ATOM 805 N N . ARG A 1 100 ? 2.753 1.290 -23.376 1.00 96.94 100 ARG A N 1
ATOM 806 C CA . ARG A 1 100 ? 1.838 0.652 -24.329 1.00 96.94 100 ARG A CA 1
ATOM 807 C C . ARG A 1 100 ? 0.476 0.340 -23.710 1.00 96.94 100 ARG A C 1
ATOM 809 O O . ARG A 1 100 ? -0.554 0.635 -24.316 1.00 96.94 100 ARG A O 1
ATOM 816 N N . PHE A 1 101 ? 0.448 -0.265 -22.522 1.00 97.62 101 PHE A N 1
ATOM 817 C CA . PHE A 1 101 ? -0.813 -0.657 -21.890 1.00 97.62 101 PHE A CA 1
ATOM 818 C C . PHE A 1 101 ? -1.512 0.491 -21.165 1.00 97.62 101 PHE A C 1
ATOM 820 O O . PHE A 1 101 ? -2.742 0.488 -21.103 1.00 97.62 101 PHE A O 1
ATOM 827 N N . HIS A 1 102 ? -0.778 1.499 -20.690 1.00 97.50 102 HIS A N 1
ATOM 828 C CA . HIS A 1 102 ? -1.373 2.730 -20.171 1.00 97.50 102 HIS A CA 1
ATOM 829 C C . HIS A 1 102 ? -2.115 3.489 -21.274 1.00 97.50 102 HIS A C 1
ATOM 831 O O . HIS A 1 102 ? -3.264 3.864 -21.068 1.00 97.50 102 HIS A O 1
ATOM 837 N N . LYS A 1 103 ? -1.564 3.574 -22.494 1.00 96.31 103 LYS A N 1
ATOM 838 C CA . LYS A 1 103 ? -2.278 4.151 -23.651 1.00 96.31 103 LYS A CA 1
ATOM 839 C C . LYS A 1 103 ? -3.622 3.462 -23.933 1.00 96.31 103 LYS A C 1
ATOM 841 O O . LYS A 1 103 ? -4.565 4.107 -24.377 1.00 96.31 103 LYS A O 1
ATOM 846 N N . ARG A 1 104 ? -3.724 2.153 -23.671 1.00 96.69 104 ARG A N 1
ATOM 847 C CA . ARG A 1 104 ? -4.936 1.355 -23.924 1.00 96.69 104 ARG A CA 1
ATOM 848 C C . ARG A 1 104 ? -5.939 1.364 -22.767 1.00 96.69 104 ARG A C 1
ATOM 850 O O . ARG A 1 104 ? -7.140 1.316 -23.011 1.00 96.69 104 ARG A O 1
ATOM 857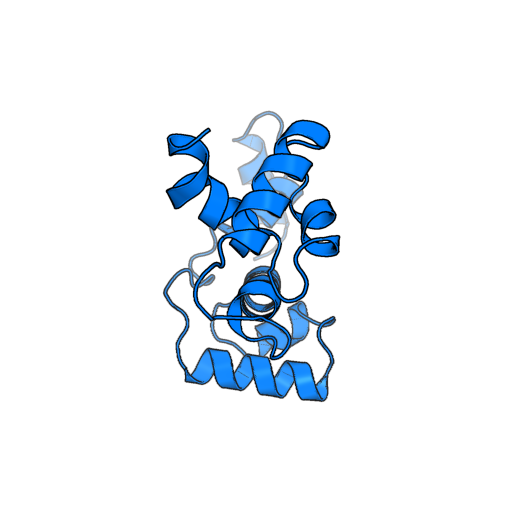 N N . PHE A 1 105 ? -5.469 1.344 -21.522 1.00 97.31 105 PHE A N 1
ATOM 858 C CA . PHE A 1 105 ? -6.317 1.124 -20.340 1.00 97.31 105 PHE A CA 1
ATOM 859 C C . PHE A 1 105 ? -6.302 2.283 -19.333 1.00 97.31 105 PHE A C 1
ATOM 861 O O . PHE A 1 105 ? -7.052 2.255 -18.356 1.00 97.31 105 PHE A O 1
ATOM 868 N N . GLY A 1 106 ? -5.467 3.296 -19.543 1.00 96.19 106 GLY A N 1
ATOM 869 C CA . GLY A 1 106 ? -5.260 4.409 -18.624 1.00 96.19 106 GLY A CA 1
ATOM 870 C C . GLY A 1 106 ? -4.758 3.950 -17.255 1.00 96.19 106 GLY A C 1
ATOM 871 O O . GLY A 1 106 ? -3.958 3.022 -17.130 1.00 96.19 106 GLY A O 1
ATOM 872 N N . ASN A 1 107 ? -5.284 4.573 -16.200 1.00 97.19 107 ASN A N 1
ATOM 873 C CA . ASN A 1 107 ? -4.867 4.372 -14.805 1.00 97.19 107 ASN A CA 1
ATOM 874 C C . ASN A 1 107 ? -5.388 3.066 -14.166 1.00 97.19 107 ASN A C 1
ATOM 876 O O . ASN A 1 107 ? -5.521 2.975 -12.945 1.00 97.19 107 ASN A O 1
ATOM 880 N N . GLN A 1 108 ? -5.683 2.036 -14.963 1.00 97.38 108 GLN A N 1
ATOM 881 C CA . GLN A 1 108 ? -6.068 0.705 -14.480 1.00 97.38 108 GLN A CA 1
ATOM 882 C C . GLN A 1 108 ? -4.839 -0.077 -13.970 1.00 97.38 108 GLN A C 1
ATOM 884 O O . GLN A 1 108 ? -4.547 -1.173 -14.442 1.00 97.38 108 GLN A O 1
ATOM 889 N N . TRP A 1 109 ? -4.096 0.466 -13.000 1.00 97.62 109 TRP A N 1
ATOM 890 C CA . TRP A 1 109 ? -2.801 -0.067 -12.541 1.00 97.62 109 TRP A CA 1
ATOM 891 C C . TRP A 1 109 ? -2.848 -1.541 -12.135 1.00 97.62 109 TRP A C 1
ATOM 893 O O . TRP A 1 109 ? -2.003 -2.322 -12.559 1.00 97.62 109 TRP A O 1
ATOM 903 N N . ALA A 1 110 ? -3.884 -1.943 -11.396 1.00 96.50 110 ALA A N 1
ATOM 904 C CA . ALA A 1 110 ? -4.095 -3.333 -10.990 1.00 96.50 110 ALA A CA 1
ATOM 905 C C . ALA A 1 110 ? -4.308 -4.296 -12.172 1.00 96.50 110 ALA A C 1
ATOM 907 O O . ALA A 1 110 ? -4.063 -5.491 -12.045 1.00 96.50 110 ALA A O 1
ATOM 908 N N . ARG A 1 111 ? -4.759 -3.800 -13.331 1.00 97.00 111 ARG A N 1
ATOM 909 C CA . ARG A 1 111 ? -4.832 -4.585 -14.569 1.00 97.00 111 ARG A CA 1
ATOM 910 C C . ARG A 1 111 ? -3.464 -4.682 -15.236 1.00 97.00 111 ARG A C 1
ATOM 912 O O . ARG A 1 111 ? -3.130 -5.737 -15.769 1.00 97.00 111 ARG A O 1
ATOM 919 N N . LEU A 1 112 ? -2.690 -3.597 -15.209 1.00 97.44 112 LEU A N 1
ATOM 920 C CA . LEU A 1 112 ? -1.377 -3.525 -15.848 1.00 97.44 112 LEU A CA 1
ATOM 921 C C . LEU A 1 112 ? -0.335 -4.438 -15.181 1.00 97.44 112 LEU A C 1
ATOM 923 O O . LEU A 1 112 ? 0.551 -4.928 -15.876 1.00 97.44 112 LEU A O 1
ATOM 927 N N . THR A 1 113 ? -0.463 -4.735 -13.883 1.00 97.06 113 THR A N 1
ATOM 928 C CA . THR A 1 113 ? 0.438 -5.671 -13.173 1.00 97.06 113 THR A CA 1
ATOM 929 C C . THR A 1 113 ? 0.502 -7.057 -13.818 1.00 97.06 113 THR A C 1
ATOM 931 O O . THR A 1 113 ? 1.527 -7.725 -13.727 1.00 97.06 113 THR A O 1
ATOM 934 N N . ARG A 1 114 ? -0.548 -7.47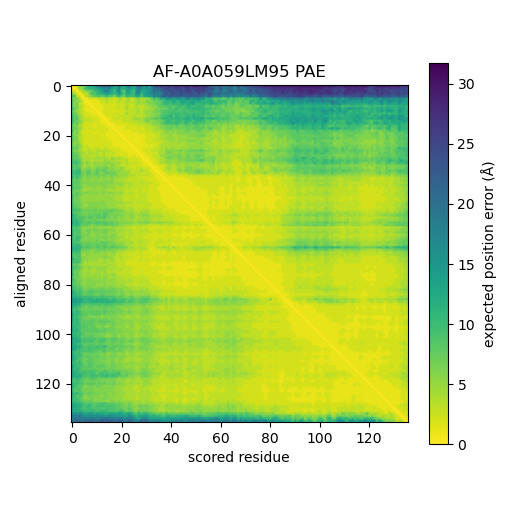7 -14.539 1.00 96.62 114 ARG A N 1
ATOM 935 C CA . ARG A 1 114 ? -0.573 -8.741 -15.297 1.00 96.62 114 ARG A CA 1
ATOM 936 C C . ARG A 1 114 ? 0.477 -8.801 -16.409 1.00 96.62 114 ARG A C 1
ATOM 938 O O . ARG A 1 114 ? 0.854 -9.892 -16.814 1.00 96.62 114 ARG A O 1
ATOM 945 N N . PHE A 1 115 ? 0.927 -7.648 -16.902 1.00 96.81 115 PHE A N 1
ATOM 946 C CA . PHE A 1 115 ? 1.932 -7.542 -17.963 1.00 96.81 115 PHE A CA 1
ATOM 947 C C . PHE A 1 115 ? 3.334 -7.238 -17.424 1.00 96.81 115 PHE A C 1
ATOM 949 O O . PHE A 1 115 ? 4.299 -7.311 -18.176 1.00 96.81 115 PHE A O 1
ATOM 956 N N . VAL A 1 116 ? 3.454 -6.904 -16.135 1.00 96.38 116 VAL A N 1
ATOM 957 C CA . VAL A 1 116 ? 4.724 -6.563 -15.483 1.00 96.38 116 VAL A CA 1
ATOM 958 C C . VAL A 1 116 ? 4.859 -7.390 -14.196 1.00 96.38 116 VAL A C 1
ATOM 960 O O . VAL A 1 116 ? 4.657 -6.875 -13.090 1.00 96.38 116 VAL A O 1
ATOM 963 N N . PRO A 1 117 ? 5.123 -8.704 -14.320 1.00 95.00 117 PRO A N 1
ATOM 964 C CA . PRO A 1 117 ? 5.082 -9.622 -13.190 1.00 95.00 117 PRO A CA 1
ATOM 965 C C . PRO A 1 117 ? 6.104 -9.250 -12.109 1.00 95.00 117 PRO A C 1
ATOM 967 O O . PRO A 1 117 ? 7.248 -8.883 -12.383 1.00 95.00 117 PRO A O 1
ATOM 970 N N . GLY A 1 118 ? 5.674 -9.353 -10.852 1.00 95.25 118 GLY A N 1
ATOM 971 C CA . GLY A 1 118 ? 6.476 -8.987 -9.683 1.00 95.25 118 GLY A CA 1
ATOM 972 C C . GLY A 1 118 ? 6.471 -7.492 -9.347 1.00 95.25 118 GLY A C 1
ATOM 973 O O . GLY A 1 118 ? 6.981 -7.115 -8.292 1.00 95.25 118 GLY A O 1
ATOM 974 N N . ARG A 1 119 ? 5.869 -6.629 -10.175 1.00 97.19 119 ARG A N 1
ATOM 975 C CA . ARG A 1 119 ? 5.627 -5.220 -9.836 1.00 97.19 119 ARG A CA 1
ATOM 976 C C . ARG A 1 119 ? 4.203 -5.022 -9.325 1.00 97.19 119 ARG A C 1
ATOM 978 O O . ARG A 1 119 ? 3.251 -5.623 -9.820 1.00 97.19 119 ARG A O 1
ATOM 985 N N . THR A 1 120 ? 4.055 -4.162 -8.324 1.00 97.81 120 THR A N 1
ATOM 986 C CA . THR A 1 120 ? 2.752 -3.848 -7.725 1.00 97.81 120 THR A CA 1
ATOM 987 C C . THR A 1 120 ? 2.059 -2.726 -8.489 1.00 97.81 120 THR A C 1
ATOM 989 O O . THR A 1 120 ? 2.700 -1.929 -9.176 1.00 97.81 120 THR A O 1
ATOM 992 N N . ASP A 1 121 ? 0.741 -2.619 -8.349 1.00 97.31 121 ASP A N 1
ATOM 993 C CA . ASP A 1 121 ? -0.039 -1.525 -8.932 1.00 97.31 121 ASP A CA 1
ATOM 994 C C . ASP A 1 121 ? 0.448 -0.160 -8.417 1.00 97.31 121 ASP A C 1
ATOM 996 O O . ASP A 1 121 ? 0.557 0.801 -9.182 1.00 97.31 121 ASP A O 1
ATOM 1000 N N . ASN A 1 122 ? 0.839 -0.097 -7.140 1.00 97.75 122 ASN A N 1
ATOM 1001 C CA . ASN A 1 122 ? 1.452 1.088 -6.557 1.00 97.75 122 ASN A CA 1
ATOM 1002 C C . ASN A 1 122 ? 2.818 1.409 -7.185 1.00 97.75 122 ASN A C 1
ATOM 1004 O O . ASN A 1 122 ? 3.084 2.575 -7.471 1.00 97.75 122 ASN A O 1
ATOM 1008 N N . ALA A 1 123 ? 3.658 0.400 -7.441 1.00 97.56 123 ALA A N 1
ATOM 1009 C CA . ALA A 1 123 ? 4.950 0.589 -8.100 1.00 97.56 123 ALA A CA 1
ATOM 1010 C C . ALA A 1 123 ? 4.779 1.144 -9.522 1.00 97.56 123 ALA A C 1
ATOM 1012 O O . ALA A 1 123 ? 5.436 2.123 -9.870 1.00 97.56 123 ALA A O 1
ATOM 1013 N N . LEU A 1 124 ? 3.850 0.584 -10.305 1.00 98.06 124 LEU A N 1
ATOM 1014 C CA . LEU A 1 124 ? 3.553 1.049 -11.665 1.00 98.06 124 LEU A CA 1
ATOM 1015 C C . LEU A 1 124 ? 3.070 2.502 -11.673 1.00 98.06 124 LEU A C 1
ATOM 1017 O O . LEU A 1 124 ? 3.608 3.332 -12.402 1.00 98.06 124 LEU A O 1
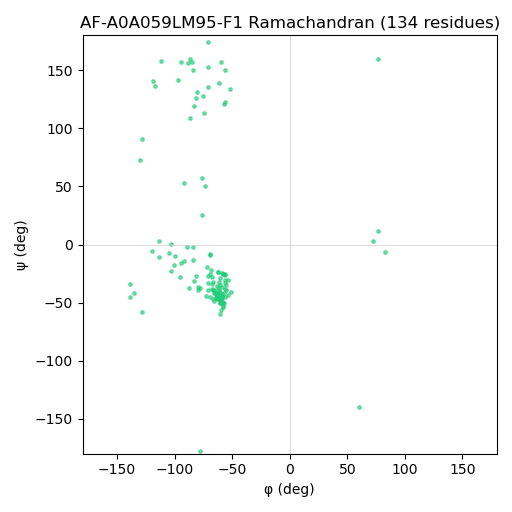ATOM 1021 N N . LYS A 1 125 ? 2.081 2.822 -10.831 1.00 97.75 125 LYS A N 1
ATOM 1022 C CA . LYS A 1 125 ? 1.555 4.186 -10.681 1.00 97.75 125 LYS A CA 1
ATOM 1023 C C . LYS A 1 125 ? 2.661 5.175 -10.309 1.00 97.75 125 LYS A C 1
ATOM 1025 O O . LYS A 1 125 ? 2.712 6.277 -10.855 1.00 97.75 125 LYS A O 1
ATOM 1030 N N . ASN A 1 126 ? 3.521 4.804 -9.361 1.00 97.50 126 ASN A N 1
ATOM 1031 C CA . ASN A 1 126 ? 4.602 5.672 -8.906 1.00 97.50 126 ASN A CA 1
ATOM 1032 C C . ASN A 1 126 ? 5.610 5.912 -10.026 1.00 97.50 126 ASN A C 1
ATOM 1034 O O . ASN A 1 126 ? 5.893 7.066 -10.322 1.00 97.50 126 ASN A O 1
ATOM 1038 N N . HIS A 1 127 ? 6.065 4.852 -10.695 1.00 97.38 127 HIS A N 1
ATOM 1039 C CA . HIS A 1 127 ? 7.014 4.951 -11.803 1.00 97.38 127 HIS A CA 1
ATOM 1040 C C . HIS A 1 127 ? 6.469 5.762 -12.980 1.00 97.38 127 HIS A C 1
ATOM 1042 O O . HIS A 1 127 ? 7.174 6.588 -13.562 1.00 97.38 127 HIS A O 1
ATOM 1048 N N . TRP A 1 128 ? 5.179 5.605 -13.287 1.00 97.94 128 TRP A N 1
ATOM 1049 C CA . TRP A 1 128 ? 4.516 6.444 -14.278 1.00 97.94 128 TRP A CA 1
ATOM 1050 C C . TRP A 1 128 ? 4.601 7.928 -13.913 1.00 97.94 128 TRP A C 1
ATOM 1052 O O . TRP A 1 128 ? 5.072 8.738 -14.709 1.00 97.94 128 TRP A O 1
ATOM 1062 N N . ASN A 1 129 ? 4.179 8.286 -12.698 1.00 97.00 129 ASN A N 1
ATOM 1063 C CA . ASN A 1 129 ? 4.110 9.681 -12.267 1.00 97.00 129 ASN A CA 1
ATOM 1064 C C . ASN A 1 129 ? 5.488 10.313 -12.036 1.00 97.00 129 ASN A C 1
ATOM 1066 O O . ASN A 1 129 ? 5.649 11.506 -12.282 1.00 97.00 129 ASN A O 1
ATOM 1070 N N . SER A 1 130 ? 6.474 9.540 -11.576 1.00 94.94 130 SER A N 1
ATOM 1071 C CA . SER A 1 130 ? 7.824 10.045 -11.324 1.00 94.94 130 SER A CA 1
ATOM 1072 C C . SER A 1 130 ? 8.682 10.088 -12.584 1.00 94.94 130 SER A C 1
ATOM 1074 O O . SER A 1 130 ? 9.550 10.952 -12.690 1.00 94.94 130 SER A O 1
ATOM 1076 N N . THR A 1 131 ? 8.470 9.180 -13.539 1.00 94.88 131 THR A N 1
ATOM 1077 C CA . THR A 1 131 ? 9.453 8.910 -14.600 1.00 94.88 131 THR A CA 1
ATOM 1078 C C . THR A 1 131 ? 8.841 8.969 -15.993 1.00 94.88 131 THR A C 1
ATOM 1080 O O . THR A 1 131 ? 9.298 9.759 -16.818 1.00 94.88 131 THR A O 1
ATOM 1083 N N . LEU A 1 132 ? 7.821 8.154 -16.275 1.00 94.81 132 LEU A N 1
ATOM 1084 C CA . LEU A 1 132 ? 7.370 7.924 -17.654 1.00 94.81 132 LEU A CA 1
ATOM 1085 C C . LEU A 1 132 ? 6.492 9.044 -18.202 1.00 94.81 132 LEU A C 1
ATOM 1087 O O . LEU A 1 132 ? 6.645 9.406 -19.360 1.00 94.81 132 LEU A O 1
ATOM 1091 N N . LYS A 1 133 ? 5.637 9.655 -17.374 1.00 91.69 133 LYS A N 1
ATOM 1092 C CA . LYS A 1 133 ? 4.714 10.719 -17.804 1.00 91.69 133 LYS A CA 1
ATOM 1093 C C . LYS A 1 133 ? 5.424 11.925 -18.435 1.00 91.69 133 LYS A C 1
ATOM 1095 O O . LYS A 1 133 ? 4.814 12.651 -19.198 1.00 91.69 133 LYS A O 1
ATOM 1100 N N . ARG A 1 134 ? 6.695 12.165 -18.094 1.00 89.69 134 ARG A N 1
ATOM 1101 C CA . ARG A 1 134 ? 7.502 13.261 -18.663 1.00 89.69 134 ARG A CA 1
ATOM 1102 C C . ARG A 1 134 ? 8.156 12.907 -20.004 1.00 89.69 134 ARG A C 1
ATOM 1104 O O . ARG A 1 134 ? 8.697 13.791 -20.651 1.00 89.69 134 ARG A O 1
ATOM 1111 N N . LYS A 1 135 ? 8.172 11.622 -20.369 1.00 79.00 135 LYS A N 1
ATOM 1112 C CA . LYS A 1 135 ? 8.820 11.078 -21.572 1.00 79.00 135 LYS A CA 1
ATOM 1113 C C . LYS A 1 135 ? 7.818 10.706 -22.675 1.00 79.00 135 LYS A C 1
ATOM 1115 O O . LYS A 1 135 ? 8.248 10.309 -23.753 1.00 79.00 135 LYS A O 1
ATOM 1120 N N . VAL A 1 136 ? 6.520 10.769 -22.374 1.00 77.56 136 VAL A N 1
ATOM 1121 C CA . VAL A 1 136 ? 5.386 10.442 -23.254 1.00 77.56 136 VAL A CA 1
ATOM 1122 C C . VAL A 1 136 ? 4.585 11.710 -23.477 1.00 77.56 136 VAL A C 1
ATOM 1124 O O . VAL A 1 136 ? 4.178 11.933 -24.634 1.00 77.56 136 VAL A O 1
#